Protein AF-A0A2N1M8X8-F1 (afdb_monomer_lite)

Foldseek 3Di:
DDDDPPPPPPPDPVPDPPVLVVLQDPVNWDWDADPVRDTDTDDPPDPVSNVSSVVSVVVVVVVVVVVVVPPPPPVPPPDDDD

Structure (mmCIF, N/CA/C/O backbone):
data_AF-A0A2N1M8X8-F1
#
_entry.id   AF-A0A2N1M8X8-F1
#
loop_
_atom_site.group_PDB
_atom_site.id
_atom_site.type_symbol
_atom_site.label_atom_id
_atom_site.label_alt_id
_atom_site.label_comp_id
_atom_site.label_asym_id
_atom_site.label_entity_id
_atom_site.label_seq_id
_atom_site.pdbx_PDB_ins_code
_atom_site.Cartn_x
_atom_site.Cartn_y
_atom_site.Cartn_z
_atom_site.occupancy
_atom_site.B_iso_or_equiv
_atom_site.auth_seq_id
_atom_site.auth_comp_id
_atom_site.auth_asym_id
_atom_site.auth_atom_id
_atom_site.pdbx_PDB_model_num
ATOM 1 N N . MET A 1 1 ? -13.114 36.104 -9.777 1.00 43.50 1 MET A N 1
ATOM 2 C CA . MET A 1 1 ? -13.433 34.667 -9.645 1.00 43.50 1 MET A CA 1
ATOM 3 C C . MET A 1 1 ? -12.110 33.939 -9.489 1.00 43.50 1 MET A C 1
ATOM 5 O O . MET A 1 1 ? -11.280 34.055 -10.380 1.00 43.50 1 MET A O 1
ATOM 9 N N . LEU A 1 2 ? -11.854 33.323 -8.332 1.00 45.44 2 LEU A N 1
ATOM 10 C CA . LEU A 1 2 ? -10.614 32.579 -8.096 1.00 45.44 2 LEU A CA 1
ATOM 11 C C . LEU A 1 2 ? -10.746 31.219 -8.785 1.00 45.44 2 LEU A C 1
ATOM 13 O O . LEU A 1 2 ? -11.547 30.384 -8.370 1.00 45.44 2 LEU A O 1
ATOM 17 N N . LEU A 1 3 ? -10.017 31.043 -9.886 1.00 48.34 3 LEU A N 1
ATOM 18 C CA . LEU A 1 3 ? -9.921 29.776 -10.598 1.00 48.34 3 LEU A CA 1
ATOM 19 C C . LEU A 1 3 ? -8.946 28.891 -9.818 1.00 48.34 3 LEU A C 1
ATOM 21 O O . LEU A 1 3 ? -7.733 29.012 -9.969 1.00 48.34 3 LEU A O 1
ATOM 25 N N . TYR A 1 4 ? -9.471 28.049 -8.931 1.00 43.97 4 TYR A N 1
ATOM 26 C CA . TYR A 1 4 ? -8.659 27.017 -8.297 1.00 43.97 4 TYR A CA 1
ATOM 27 C C . TYR A 1 4 ? -8.235 26.018 -9.379 1.00 43.97 4 TYR A C 1
ATOM 29 O O . TYR A 1 4 ? -9.113 25.501 -10.081 1.00 43.97 4 TYR A O 1
ATOM 37 N N . PRO A 1 5 ? -6.931 25.741 -9.555 1.00 51.78 5 PRO A N 1
ATOM 38 C CA . PRO A 1 5 ? -6.515 24.661 -10.427 1.00 51.78 5 PRO A CA 1
ATOM 39 C C . PRO A 1 5 ? -7.138 23.375 -9.890 1.00 51.78 5 PRO A C 1
ATOM 41 O O . PRO A 1 5 ? -6.991 23.022 -8.719 1.00 51.78 5 PRO A O 1
ATOM 44 N N . LYS A 1 6 ? -7.902 22.711 -10.754 1.00 47.56 6 LYS A N 1
ATOM 45 C CA . LYS A 1 6 ? -8.458 21.392 -10.499 1.00 47.56 6 LYS A CA 1
ATOM 46 C C . LYS A 1 6 ? -7.256 20.458 -10.432 1.00 47.56 6 LYS A C 1
ATOM 48 O O . LYS A 1 6 ? -6.696 20.118 -11.467 1.00 47.56 6 LYS A O 1
ATOM 53 N N . ILE A 1 7 ? -6.801 20.140 -9.222 1.00 52.06 7 ILE A N 1
ATOM 54 C CA . ILE A 1 7 ? -5.784 19.114 -9.009 1.00 52.06 7 ILE A C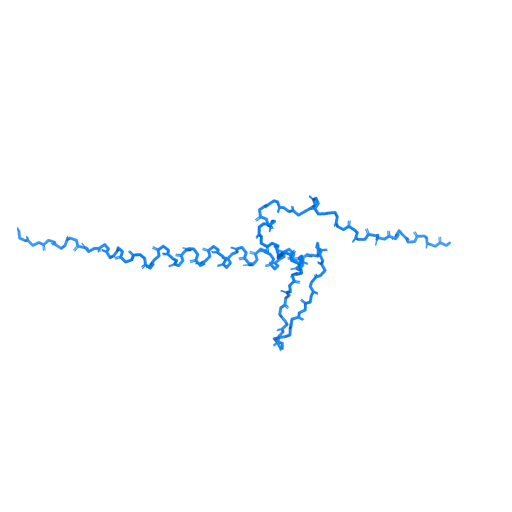A 1
ATOM 55 C C . ILE A 1 7 ? -6.470 17.801 -9.380 1.00 52.06 7 ILE A C 1
ATOM 57 O O . ILE A 1 7 ? -7.176 17.196 -8.578 1.00 52.06 7 ILE A O 1
ATOM 61 N N . THR A 1 8 ? -6.370 17.424 -10.648 1.00 51.78 8 THR A N 1
ATOM 62 C CA . THR A 1 8 ? -6.606 16.057 -11.083 1.00 51.78 8 THR A CA 1
ATOM 63 C C . THR A 1 8 ? -5.415 15.272 -10.566 1.00 51.78 8 THR A C 1
ATOM 65 O O . THR A 1 8 ? -4.348 15.278 -11.174 1.00 51.78 8 THR A O 1
ATOM 68 N N . THR A 1 9 ? -5.570 14.693 -9.378 1.00 53.06 9 THR A N 1
ATOM 69 C CA . THR A 1 9 ? -4.619 13.757 -8.773 1.00 53.06 9 THR A CA 1
ATOM 70 C C . THR A 1 9 ? -4.664 12.440 -9.549 1.00 53.06 9 THR A C 1
ATOM 72 O O . THR A 1 9 ? -5.063 11.403 -9.031 1.00 53.06 9 THR A O 1
ATOM 75 N N . GLU A 1 10 ? -4.334 12.495 -10.831 1.00 50.25 10 GLU A N 1
ATOM 76 C CA . GLU A 1 10 ? -4.032 11.315 -11.622 1.00 50.25 10 GLU A CA 1
ATOM 77 C C . GLU A 1 10 ? -2.541 11.081 -11.397 1.00 50.25 10 GLU A C 1
ATOM 79 O O . GLU A 1 10 ? -1.694 11.662 -12.067 1.00 50.25 10 GLU A O 1
ATOM 84 N N . TYR A 1 11 ? -2.216 10.339 -10.335 1.00 53.06 11 TYR A N 1
ATOM 85 C CA . TYR A 1 11 ? -0.883 9.763 -10.204 1.00 53.06 11 TYR A CA 1
ATOM 86 C C . TYR A 1 11 ? -0.728 8.780 -11.362 1.00 53.06 11 TYR A C 1
ATOM 88 O O . TYR A 1 11 ? -1.296 7.688 -11.326 1.00 53.06 11 TYR A O 1
ATOM 96 N N . ASP A 1 12 ? -0.002 9.186 -12.400 1.00 55.75 12 ASP A N 1
ATOM 97 C CA . ASP A 1 12 ? 0.450 8.271 -13.438 1.00 55.75 12 ASP A CA 1
ATOM 98 C C . ASP A 1 12 ? 1.284 7.171 -12.761 1.00 55.75 12 ASP A C 1
ATOM 100 O O . ASP A 1 12 ? 2.172 7.452 -11.951 1.00 55.75 12 ASP A O 1
ATOM 104 N N . GLU A 1 13 ? 1.044 5.901 -13.102 1.00 52.91 13 GLU A N 1
ATOM 105 C CA . GLU A 1 13 ? 1.833 4.760 -12.597 1.00 52.91 13 GLU A CA 1
ATOM 106 C C . GLU A 1 13 ? 3.357 4.936 -12.816 1.00 52.91 13 GLU A C 1
ATOM 108 O O . GLU A 1 13 ? 4.177 4.259 -12.186 1.00 52.91 13 GLU A O 1
ATOM 113 N N . ALA A 1 14 ? 3.742 5.873 -13.690 1.00 55.84 14 ALA A N 1
ATOM 114 C CA . ALA A 1 14 ? 5.107 6.291 -13.974 1.00 55.84 14 ALA A CA 1
ATOM 115 C C . ALA A 1 14 ? 5.869 6.865 -12.761 1.00 55.84 14 ALA A C 1
ATOM 117 O O . ALA A 1 14 ? 7.092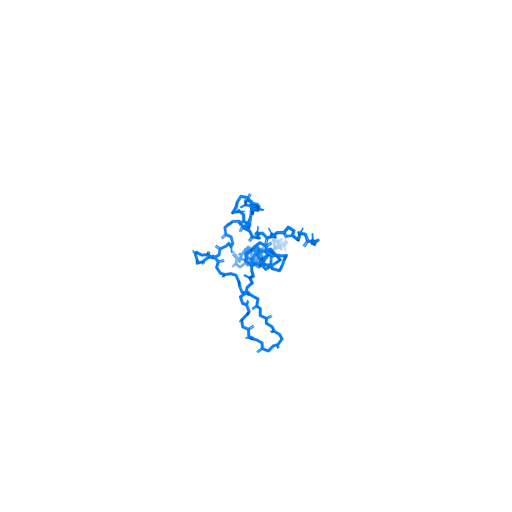 6.737 -12.732 1.00 55.84 14 ALA A O 1
ATOM 118 N N . ASP A 1 15 ? 5.190 7.413 -11.745 1.00 71.94 15 ASP A N 1
ATOM 119 C CA . ASP A 1 15 ? 5.842 7.995 -10.557 1.00 71.94 15 ASP A CA 1
ATOM 120 C C . ASP A 1 15 ? 6.156 6.972 -9.451 1.00 71.94 15 ASP A C 1
ATOM 122 O O . ASP A 1 15 ? 6.745 7.309 -8.418 1.00 71.94 15 ASP A O 1
ATOM 126 N N . ILE A 1 16 ? 5.792 5.698 -9.636 1.00 77.38 16 ILE A N 1
ATOM 127 C CA . ILE A 1 16 ? 6.073 4.660 -8.642 1.00 77.38 16 ILE A CA 1
ATOM 128 C C . ILE A 1 16 ? 7.501 4.127 -8.836 1.00 77.38 16 ILE A C 1
ATOM 130 O O . ILE A 1 16 ? 7.802 3.571 -9.902 1.00 77.38 16 ILE A O 1
ATOM 134 N N . PRO A 1 17 ? 8.372 4.195 -7.805 1.00 83.00 17 PRO A N 1
ATOM 135 C CA . PRO A 1 17 ? 9.726 3.669 -7.900 1.00 83.00 17 PRO A CA 1
ATOM 136 C C . PRO A 1 17 ? 9.738 2.184 -8.279 1.00 83.00 17 PRO A C 1
ATOM 138 O O . PRO A 1 17 ? 9.024 1.378 -7.678 1.00 83.00 17 PRO A O 1
ATOM 141 N N . GLU A 1 18 ? 10.589 1.801 -9.235 1.00 84.44 18 GLU A N 1
ATOM 142 C CA . GLU A 1 18 ? 10.644 0.430 -9.771 1.00 84.44 18 GLU A CA 1
ATOM 143 C C . GLU A 1 18 ? 10.823 -0.633 -8.685 1.00 84.44 18 GLU A C 1
ATOM 145 O O . GLU A 1 18 ? 10.209 -1.696 -8.745 1.00 84.44 18 GLU A O 1
ATOM 150 N N . TYR A 1 19 ? 11.595 -0.322 -7.642 1.00 83.06 19 TYR A N 1
ATOM 151 C CA . TYR A 1 19 ? 11.843 -1.231 -6.523 1.00 83.06 19 TYR A CA 1
ATOM 152 C C . TYR A 1 19 ? 10.612 -1.482 -5.632 1.00 83.06 19 TYR A C 1
ATOM 154 O O . TYR A 1 19 ? 10.638 -2.406 -4.820 1.00 83.06 19 TYR A O 1
ATOM 162 N N . LEU A 1 20 ? 9.552 -0.671 -5.739 1.00 85.50 20 LEU A N 1
ATOM 163 C CA . LEU A 1 20 ? 8.285 -0.869 -5.025 1.00 85.50 20 LEU A CA 1
ATOM 164 C C . LEU A 1 20 ? 7.232 -1.583 -5.870 1.00 85.50 20 LEU A C 1
ATOM 166 O O . LEU A 1 20 ? 6.334 -2.195 -5.294 1.00 85.50 20 LEU A O 1
ATOM 170 N N . ARG A 1 21 ? 7.353 -1.566 -7.205 1.00 86.19 21 ARG A N 1
ATOM 171 C CA . ARG A 1 21 ? 6.387 -2.202 -8.118 1.00 86.19 21 ARG A CA 1
ATOM 172 C C . ARG A 1 21 ? 6.088 -3.672 -7.783 1.00 86.19 21 ARG A C 1
ATOM 174 O O . ARG A 1 21 ? 4.911 -4.021 -7.779 1.00 86.19 21 ARG A O 1
ATOM 181 N N . PRO A 1 22 ? 7.069 -4.522 -7.408 1.00 88.31 22 PRO A N 1
ATOM 182 C CA . PRO A 1 22 ? 6.797 -5.913 -7.030 1.00 88.31 22 PRO A CA 1
ATOM 183 C C . PRO A 1 22 ? 5.930 -6.085 -5.774 1.00 88.31 22 PRO A C 1
ATOM 185 O O . PRO A 1 22 ? 5.397 -7.166 -5.543 1.00 88.31 22 PRO A O 1
ATOM 188 N N . PHE A 1 23 ? 5.815 -5.049 -4.938 1.00 87.44 23 PHE A N 1
ATOM 189 C CA . PHE A 1 23 ? 5.062 -5.086 -3.680 1.00 87.44 23 PHE A CA 1
ATOM 190 C C . PHE A 1 23 ? 3.639 -4.537 -3.820 1.00 87.44 23 PHE A C 1
ATOM 192 O O . PHE A 1 23 ? 2.856 -4.612 -2.864 1.00 87.44 23 PHE A O 1
ATOM 199 N N . ILE A 1 24 ? 3.296 -4.005 -4.998 1.00 88.00 24 ILE A N 1
ATOM 200 C CA . ILE A 1 24 ? 1.939 -3.586 -5.331 1.00 88.00 24 ILE A CA 1
ATOM 201 C C . ILE A 1 24 ? 1.084 -4.846 -5.524 1.00 88.00 24 ILE A C 1
ATOM 203 O O . ILE A 1 24 ? 1.455 -5.735 -6.293 1.00 88.00 24 ILE A O 1
ATOM 207 N N . PRO A 1 25 ? -0.061 -4.960 -4.835 1.00 86.81 25 PRO A N 1
ATOM 208 C CA . PRO A 1 25 ? -1.019 -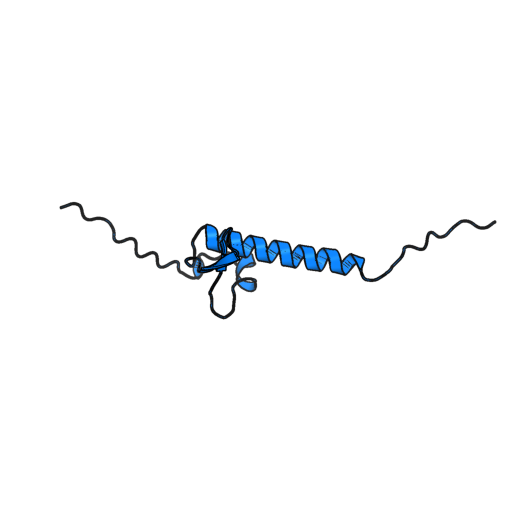6.033 -5.077 1.00 86.81 25 PRO A CA 1
ATOM 209 C C . PRO A 1 25 ? -1.504 -6.074 -6.526 1.00 86.81 25 PRO A C 1
ATOM 211 O O . PRO A 1 25 ? -1.630 -5.039 -7.169 1.00 86.81 25 PRO A O 1
ATOM 214 N N . VAL A 1 26 ? -1.877 -7.260 -7.008 1.00 85.62 26 VAL A N 1
ATOM 215 C CA . VAL A 1 26 ? -2.417 -7.450 -8.370 1.00 85.62 26 VAL A CA 1
ATOM 216 C C . VAL A 1 26 ? -3.681 -6.617 -8.616 1.00 85.62 26 VAL A C 1
ATOM 218 O O . VAL A 1 26 ? -3.927 -6.184 -9.735 1.00 85.62 26 VAL A O 1
ATOM 221 N N . ASP A 1 27 ? -4.478 -6.372 -7.573 1.00 85.25 27 ASP A N 1
ATOM 222 C CA . ASP A 1 27 ? -5.672 -5.528 -7.646 1.00 85.25 27 ASP A CA 1
ATOM 223 C C . ASP A 1 27 ? -5.378 -4.025 -7.469 1.00 85.25 27 ASP A C 1
ATOM 225 O O . ASP A 1 27 ? -6.312 -3.224 -7.463 1.00 85.25 27 ASP A O 1
ATOM 229 N N . GLY A 1 28 ? -4.108 -3.644 -7.286 1.00 84.06 28 GLY A N 1
ATOM 230 C CA . GLY A 1 28 ? -3.648 -2.276 -7.034 1.00 84.06 28 GLY A CA 1
ATOM 231 C C . GLY A 1 28 ? -4.022 -1.716 -5.656 1.00 84.06 28 GLY A C 1
ATOM 232 O O . GLY A 1 28 ? -3.629 -0.600 -5.310 1.00 84.06 28 GLY A O 1
ATOM 233 N N . LYS A 1 29 ? -4.771 -2.464 -4.834 1.00 88.81 29 LYS A N 1
ATOM 234 C CA . LYS A 1 29 ? -5.365 -1.947 -3.596 1.00 88.81 29 LYS A CA 1
ATOM 235 C C . LYS A 1 29 ? -4.447 -2.183 -2.413 1.00 88.81 29 LYS A C 1
ATOM 237 O O . LYS A 1 29 ? -4.290 -3.296 -1.906 1.00 88.81 29 LYS A O 1
ATOM 242 N N . VAL A 1 30 ? -3.881 -1.099 -1.905 1.00 90.31 30 VAL A N 1
ATOM 243 C CA . VAL A 1 30 ? -3.070 -1.127 -0.690 1.00 90.31 30 VAL A CA 1
ATOM 244 C C . VAL A 1 30 ? -3.928 -0.681 0.486 1.00 90.31 30 VAL A C 1
ATOM 246 O O . VAL A 1 30 ? -4.646 0.311 0.416 1.00 90.31 30 VAL A O 1
ATOM 249 N N . TYR A 1 31 ? -3.863 -1.446 1.572 1.00 91.56 31 TYR A N 1
ATOM 250 C CA . TYR A 1 31 ? -4.632 -1.192 2.783 1.00 91.56 31 TYR A CA 1
ATOM 251 C C . TYR A 1 31 ? -3.688 -0.938 3.949 1.00 91.56 31 TYR A C 1
ATOM 253 O O . TYR A 1 31 ? -2.722 -1.686 4.115 1.00 91.56 31 TYR A O 1
ATOM 261 N N . SER A 1 32 ? -4.027 0.050 4.773 1.00 89.38 32 SER A N 1
ATOM 262 C CA . SER A 1 32 ? -3.503 0.189 6.130 1.00 89.38 32 SER A CA 1
ATOM 263 C C . SER A 1 32 ? -4.490 -0.409 7.132 1.00 89.38 32 SER A C 1
ATOM 265 O O . SER A 1 32 ? -5.648 -0.686 6.806 1.00 89.38 32 SER A O 1
ATOM 267 N N . THR A 1 33 ? -4.026 -0.605 8.357 1.00 89.44 33 THR A N 1
ATOM 268 C CA . THR A 1 33 ? -4.832 -1.082 9.475 1.00 89.44 33 THR A CA 1
ATOM 269 C C . THR A 1 33 ? -4.872 0.011 10.533 1.00 89.44 33 THR A C 1
ATOM 271 O O . THR A 1 33 ? -3.822 0.489 10.960 1.00 89.44 33 THR A O 1
ATOM 274 N N . ASP A 1 34 ? -6.070 0.422 10.945 1.00 85.38 34 ASP A N 1
ATOM 275 C CA . ASP A 1 34 ? -6.234 1.390 12.030 1.00 85.38 34 ASP A CA 1
ATOM 276 C C . ASP A 1 34 ? -6.019 0.750 13.417 1.00 85.38 34 ASP A C 1
ATOM 278 O O . ASP A 1 34 ? -5.831 -0.460 13.559 1.00 85.38 34 ASP A O 1
ATOM 282 N N . LEU A 1 35 ? -6.093 1.566 14.473 1.00 86.12 35 LEU A N 1
ATOM 283 C CA . LEU A 1 35 ? -5.975 1.100 15.862 1.00 86.12 35 LEU A CA 1
ATOM 284 C C . LEU A 1 35 ? -7.085 0.114 16.280 1.00 86.12 35 LEU A C 1
ATOM 286 O O . LEU A 1 35 ? -6.921 -0.610 17.257 1.00 86.12 35 LEU A O 1
ATOM 290 N N . ASN A 1 36 ? -8.198 0.062 15.544 1.00 90.38 36 ASN A N 1
ATOM 291 C CA . ASN A 1 36 ? -9.323 -0.846 15.771 1.00 90.38 36 ASN A CA 1
ATOM 292 C C . ASN A 1 36 ? -9.252 -2.098 14.882 1.00 90.38 36 ASN A C 1
ATOM 294 O O . ASN A 1 36 ? -10.243 -2.820 14.754 1.00 90.38 36 ASN A O 1
ATOM 298 N N . ASN A 1 37 ? -8.106 -2.347 14.245 1.00 87.44 37 ASN A N 1
ATOM 299 C CA . ASN A 1 37 ? -7.887 -3.445 13.311 1.00 87.44 37 ASN A CA 1
ATOM 300 C C . ASN A 1 37 ? -8.794 -3.408 12.060 1.00 87.44 37 ASN A C 1
ATOM 302 O O . ASN A 1 37 ? -9.040 -4.433 11.418 1.00 87.44 37 ASN A O 1
ATOM 306 N N . LYS A 1 38 ? -9.312 -2.232 11.696 1.00 91.19 38 LYS A N 1
ATOM 307 C CA . LYS A 1 38 ? -10.086 -2.016 10.472 1.00 91.19 38 LYS A CA 1
ATOM 308 C C . LYS A 1 38 ? -9.150 -1.723 9.313 1.00 91.19 38 LYS A C 1
ATOM 310 O O . LYS A 1 38 ? -8.221 -0.925 9.422 1.00 91.19 38 LYS A O 1
ATOM 315 N N . ARG A 1 39 ? -9.437 -2.350 8.173 1.00 91.31 39 ARG A N 1
ATOM 316 C CA . ARG A 1 39 ? -8.710 -2.123 6.923 1.00 91.31 39 ARG A CA 1
ATOM 317 C C . ARG A 1 39 ? -9.191 -0.827 6.283 1.00 91.31 39 ARG A C 1
ATOM 319 O O . ARG A 1 39 ? -10.368 -0.710 5.950 1.00 91.31 39 ARG A O 1
ATOM 326 N N . ILE A 1 40 ? -8.275 0.109 6.082 1.00 91.75 40 ILE A N 1
ATOM 327 C CA . ILE A 1 40 ? -8.511 1.377 5.394 1.00 91.75 40 ILE A CA 1
ATOM 328 C C . ILE A 1 40 ? -7.829 1.292 4.035 1.00 91.75 40 ILE A C 1
ATOM 330 O O . ILE A 1 40 ? -6.634 1.009 3.967 1.00 91.75 40 ILE A O 1
ATOM 334 N N . LEU A 1 41 ? -8.590 1.491 2.959 1.00 92.94 41 LEU A N 1
ATOM 335 C CA . LEU A 1 41 ? -8.032 1.585 1.612 1.00 92.94 41 LEU A CA 1
ATOM 336 C C . LEU A 1 41 ? -7.241 2.891 1.497 1.00 92.94 41 LEU A C 1
ATOM 338 O O . LEU A 1 41 ? -7.762 3.946 1.849 1.00 92.94 41 LEU A O 1
ATOM 342 N N . LEU A 1 42 ? -5.996 2.800 1.040 1.00 91.44 42 LEU A N 1
ATOM 343 C CA . LEU A 1 42 ? -5.128 3.954 0.837 1.00 91.44 42 LEU A CA 1
ATOM 344 C C . LEU A 1 42 ? -5.244 4.443 -0.603 1.00 91.44 42 LEU A C 1
ATOM 346 O O . LEU A 1 42 ? -5.248 3.632 -1.533 1.00 91.44 42 LEU A O 1
ATOM 350 N N . ASP A 1 43 ? -5.280 5.760 -0.776 1.00 87.12 43 ASP A N 1
ATOM 351 C CA . ASP A 1 43 ? -5.280 6.379 -2.097 1.00 87.12 43 ASP A CA 1
ATOM 352 C C . ASP A 1 43 ? -3.960 6.084 -2.812 1.00 87.12 43 ASP A C 1
ATOM 354 O O . ASP A 1 43 ? -2.876 6.258 -2.243 1.00 87.12 43 ASP A O 1
ATOM 358 N N . VAL A 1 44 ? -4.045 5.623 -4.059 1.00 85.31 44 VAL A N 1
ATOM 359 C CA . VAL A 1 44 ? -2.872 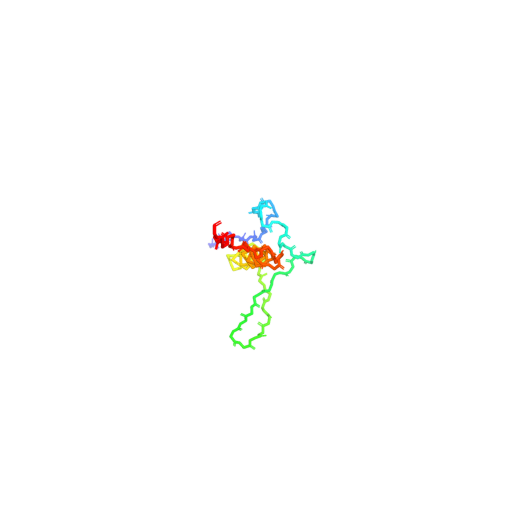5.296 -4.879 1.00 85.31 44 VAL A CA 1
ATOM 360 C C . VAL A 1 44 ? -2.006 6.544 -5.048 1.00 85.31 44 VAL A C 1
ATOM 362 O O . VAL A 1 44 ? -2.508 7.619 -5.363 1.00 85.31 44 VAL A O 1
ATOM 365 N N . GLY A 1 45 ? -0.704 6.408 -4.793 1.00 81.50 45 GLY A N 1
ATOM 366 C CA . GLY A 1 45 ? 0.245 7.523 -4.858 1.00 81.50 45 GLY A CA 1
ATOM 367 C C . GLY A 1 45 ? 0.266 8.432 -3.622 1.00 81.50 45 GLY A C 1
ATOM 368 O O . GLY A 1 45 ? 1.124 9.309 -3.526 1.00 81.50 45 GLY A O 1
ATOM 369 N N . SER A 1 46 ? -0.604 8.215 -2.629 1.00 86.19 46 SER A N 1
ATOM 370 C CA . SER A 1 46 ? -0.489 8.917 -1.345 1.00 86.19 46 SER A CA 1
ATOM 371 C C . SER A 1 46 ? 0.798 8.539 -0.603 1.00 86.19 46 SER A C 1
ATOM 373 O O . SER A 1 46 ? 1.366 7.455 -0.776 1.00 86.19 46 SER A O 1
ATOM 375 N N . LYS A 1 47 ? 1.257 9.426 0.283 1.00 87.19 47 LYS A N 1
ATOM 376 C CA . LYS A 1 47 ? 2.431 9.183 1.134 1.00 87.19 47 LYS A CA 1
ATOM 377 C C . LYS A 1 47 ? 2.258 7.910 1.969 1.00 87.19 47 LYS A C 1
ATOM 379 O O . LYS A 1 47 ? 3.205 7.151 2.159 1.00 87.19 47 LYS A O 1
ATOM 384 N N . GLU A 1 48 ? 1.048 7.680 2.453 1.00 89.19 48 GLU A N 1
ATOM 385 C CA . GLU A 1 48 ? 0.631 6.530 3.239 1.00 89.19 48 GLU A CA 1
ATOM 386 C C . GLU A 1 48 ? 0.694 5.247 2.411 1.00 89.19 48 GLU A C 1
ATOM 388 O O . GLU A 1 48 ? 1.203 4.233 2.889 1.00 89.19 48 GLU A O 1
ATOM 393 N N . TRP A 1 49 ? 0.237 5.296 1.157 1.00 90.38 49 TRP A N 1
ATOM 394 C CA . TRP A 1 49 ? 0.320 4.175 0.221 1.00 90.38 49 TRP A CA 1
ATOM 395 C C . TRP A 1 49 ? 1.773 3.763 -0.032 1.00 90.38 49 TRP A C 1
ATOM 397 O O . TRP A 1 49 ? 2.114 2.585 0.092 1.00 90.38 49 TRP A O 1
ATOM 407 N N . PHE A 1 50 ? 2.662 4.732 -0.275 1.00 88.56 50 PHE A N 1
ATOM 408 C CA . PHE A 1 50 ? 4.096 4.464 -0.421 1.00 88.56 50 PHE A CA 1
ATOM 409 C C . PHE A 1 50 ? 4.731 3.919 0.863 1.00 88.56 50 PHE A C 1
ATOM 411 O O . PHE A 1 50 ? 5.507 2.964 0.806 1.00 88.56 50 PHE A O 1
ATOM 418 N N . ALA A 1 51 ? 4.393 4.484 2.026 1.00 89.94 51 ALA A N 1
ATOM 419 C CA . ALA A 1 51 ? 4.899 4.014 3.314 1.00 89.94 51 ALA A CA 1
ATOM 420 C C . ALA A 1 51 ? 4.505 2.551 3.583 1.00 89.94 51 ALA A C 1
ATOM 422 O O . ALA A 1 51 ? 5.323 1.759 4.053 1.00 89.94 51 ALA A O 1
ATOM 423 N N . GLU A 1 52 ? 3.279 2.169 3.227 1.00 91.81 52 GLU A N 1
ATOM 424 C CA . GLU A 1 52 ? 2.786 0.801 3.363 1.00 91.81 52 GLU A CA 1
ATOM 425 C C . GLU A 1 52 ? 3.522 -0.178 2.431 1.00 91.81 52 GLU A C 1
ATOM 427 O O . GLU A 1 52 ? 3.891 -1.275 2.854 1.00 91.81 52 GLU A O 1
ATOM 432 N N . LEU A 1 53 ? 3.816 0.215 1.187 1.00 90.56 53 LEU A N 1
ATOM 433 C CA . LEU A 1 53 ? 4.643 -0.597 0.285 1.00 90.56 53 LEU A CA 1
ATOM 434 C C . LEU A 1 53 ? 6.078 -0.766 0.794 1.00 90.56 53 LEU A C 1
ATOM 436 O O . LEU A 1 53 ? 6.617 -1.875 0.749 1.00 90.56 53 LEU A O 1
ATOM 440 N N . CYS A 1 54 ? 6.686 0.300 1.321 1.00 89.75 54 CYS A N 1
ATOM 441 C CA . CYS A 1 54 ? 8.002 0.228 1.957 1.00 89.75 54 CYS A CA 1
ATOM 442 C C . CYS A 1 54 ? 8.000 -0.756 3.133 1.00 89.75 54 CYS A C 1
ATOM 444 O O . CYS A 1 54 ? 8.875 -1.621 3.203 1.00 89.75 54 CYS A O 1
ATOM 446 N N . ARG A 1 55 ? 6.976 -0.699 3.994 1.00 88.56 55 ARG A N 1
ATOM 447 C CA . ARG A 1 55 ? 6.801 -1.639 5.109 1.00 88.56 55 ARG A CA 1
ATOM 448 C C . ARG A 1 55 ? 6.707 -3.084 4.623 1.00 88.56 5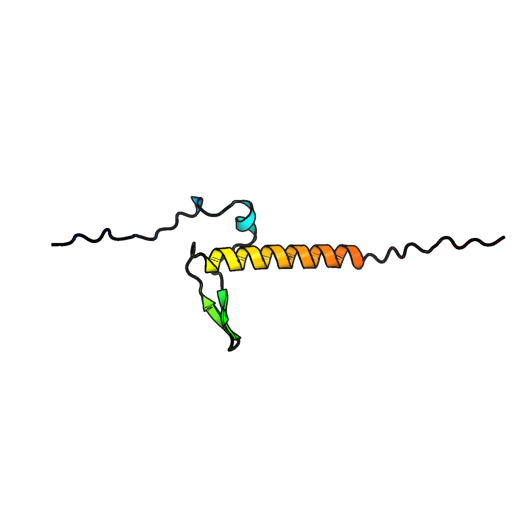5 ARG A C 1
ATOM 450 O O . ARG A 1 55 ? 7.377 -3.958 5.164 1.00 88.56 55 ARG A O 1
ATOM 457 N N . ARG A 1 56 ? 5.922 -3.351 3.573 1.00 86.75 56 ARG A N 1
ATOM 458 C CA . ARG A 1 56 ? 5.803 -4.699 2.983 1.00 86.75 56 ARG A CA 1
ATOM 459 C C . ARG A 1 56 ? 7.133 -5.219 2.453 1.00 86.75 56 ARG A C 1
ATOM 461 O O . ARG A 1 56 ? 7.454 -6.386 2.675 1.00 86.75 56 ARG A O 1
ATOM 468 N N . ARG A 1 57 ? 7.918 -4.363 1.795 1.00 88.25 57 ARG A N 1
ATOM 469 C CA . ARG A 1 57 ? 9.275 -4.701 1.349 1.00 88.25 57 ARG A CA 1
ATOM 470 C C . ARG A 1 57 ? 10.174 -5.062 2.528 1.00 88.25 57 ARG A C 1
ATOM 472 O O . ARG A 1 57 ? 10.872 -6.070 2.473 1.00 88.25 57 ARG A O 1
ATOM 479 N N . GLU A 1 58 ? 10.156 -4.261 3.588 1.00 84.81 58 GLU A N 1
ATOM 480 C CA . GLU A 1 58 ? 10.944 -4.517 4.797 1.00 84.81 58 GLU A CA 1
ATOM 481 C C . GLU A 1 58 ? 10.545 -5.836 5.466 1.00 84.81 58 GLU A C 1
ATOM 483 O O . GLU A 1 58 ? 11.418 -6.645 5.772 1.00 84.81 58 GLU A O 1
ATOM 488 N N . SER A 1 59 ? 9.246 -6.123 5.590 1.00 81.25 59 SER A N 1
ATOM 489 C CA . SER A 1 59 ? 8.757 -7.403 6.120 1.00 81.25 59 SER A CA 1
ATOM 490 C C . SER A 1 59 ? 9.149 -8.599 5.243 1.00 81.25 59 SER A C 1
ATOM 492 O O . SER A 1 59 ? 9.521 -9.656 5.760 1.00 81.25 59 SER A O 1
ATOM 494 N N . ALA A 1 60 ? 9.115 -8.455 3.914 1.00 79.25 60 ALA A N 1
ATOM 495 C CA . ALA A 1 60 ? 9.587 -9.495 2.999 1.00 79.25 60 ALA A CA 1
ATOM 496 C C . ALA A 1 60 ? 11.094 -9.755 3.170 1.00 79.25 60 ALA A C 1
ATOM 498 O O . ALA A 1 60 ? 11.531 -10.909 3.188 1.00 79.25 60 ALA A O 1
ATOM 499 N N . ASN A 1 61 ? 11.881 -8.696 3.373 1.00 69.38 61 ASN A N 1
ATOM 500 C CA . ASN A 1 61 ? 13.314 -8.801 3.627 1.00 69.38 61 ASN A CA 1
ATOM 501 C C . ASN A 1 61 ? 13.625 -9.407 5.012 1.00 69.38 61 ASN A C 1
ATOM 503 O O . ASN A 1 61 ? 14.551 -10.207 5.141 1.00 69.38 61 ASN A O 1
ATOM 507 N N . GLU A 1 62 ? 12.833 -9.096 6.043 1.00 63.44 62 GLU A N 1
ATOM 508 C CA . GLU A 1 62 ? 12.955 -9.702 7.378 1.00 63.44 62 GLU A CA 1
ATOM 509 C C . GLU A 1 62 ? 12.657 -11.208 7.336 1.00 63.44 62 GLU A C 1
ATOM 511 O O . GLU A 1 62 ? 13.365 -12.007 7.951 1.00 63.44 62 GLU A O 1
ATOM 516 N N . THR A 1 63 ? 11.650 -11.616 6.561 1.00 58.34 63 THR A N 1
ATOM 517 C CA . THR A 1 63 ? 11.304 -13.034 6.382 1.00 58.34 63 THR A CA 1
ATOM 518 C C . THR A 1 63 ? 12.430 -13.794 5.671 1.00 58.34 63 THR A C 1
ATOM 520 O O . THR A 1 63 ? 12.781 -14.898 6.085 1.00 58.34 63 THR A O 1
ATOM 523 N N . ASN A 1 64 ? 13.067 -13.176 4.670 1.00 52.34 64 ASN A N 1
ATOM 524 C CA . ASN A 1 64 ? 14.251 -13.722 3.998 1.00 52.34 64 ASN A CA 1
ATOM 525 C C . ASN A 1 64 ? 15.459 -13.827 4.957 1.00 52.34 64 ASN A C 1
ATO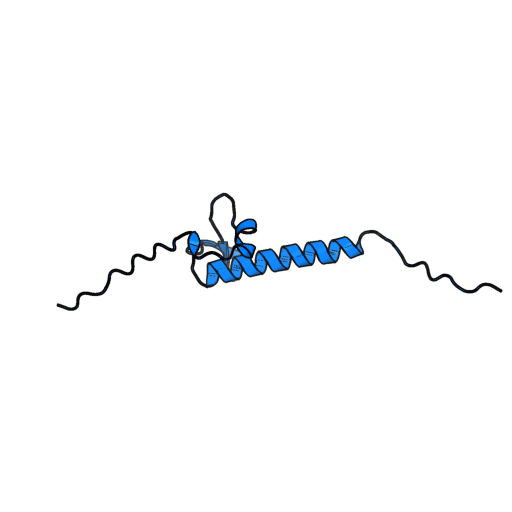M 527 O O . ASN A 1 64 ? 16.100 -14.872 5.059 1.00 52.34 64 ASN A O 1
ATOM 531 N N . SER A 1 65 ? 15.683 -12.792 5.770 1.00 52.62 65 SER A N 1
ATOM 532 C CA . SER A 1 65 ? 16.743 -12.753 6.790 1.00 52.62 65 SER A CA 1
ATOM 533 C C . SER A 1 65 ? 16.526 -13.769 7.920 1.00 52.62 65 SER A C 1
ATOM 535 O O . SER A 1 65 ? 17.480 -14.260 8.517 1.00 52.62 65 SER A O 1
ATOM 537 N N . ARG A 1 66 ? 15.275 -14.130 8.224 1.00 49.06 66 ARG A N 1
ATOM 538 C CA . ARG A 1 66 ? 14.956 -15.234 9.144 1.00 49.06 66 ARG A CA 1
ATOM 539 C C . ARG A 1 66 ? 15.104 -16.608 8.493 1.00 49.06 66 ARG A C 1
ATOM 541 O O . ARG A 1 66 ? 15.481 -17.547 9.190 1.00 49.06 66 ARG A O 1
ATOM 548 N N . GLN A 1 67 ? 14.860 -16.737 7.188 1.00 46.72 67 GLN A N 1
ATOM 549 C CA . GLN A 1 67 ? 15.041 -18.002 6.467 1.00 46.72 67 GLN A CA 1
ATOM 550 C C . GLN A 1 67 ? 16.511 -18.405 6.295 1.00 46.72 67 GLN A C 1
ATOM 552 O O . GLN A 1 67 ? 16.798 -19.599 6.266 1.00 46.72 67 GLN A O 1
ATOM 557 N N . VAL A 1 68 ? 17.462 -17.465 6.276 1.00 47.72 68 VAL A N 1
ATOM 558 C CA . VAL A 1 68 ? 18.895 -17.831 6.289 1.00 47.72 68 VAL A CA 1
ATOM 559 C C . VAL A 1 68 ? 19.358 -18.408 7.634 1.00 47.72 68 VAL A C 1
ATOM 561 O O . VAL A 1 68 ? 20.389 -19.071 7.690 1.00 47.72 68 VAL A O 1
ATOM 564 N N . ASN A 1 69 ? 18.560 -18.261 8.698 1.00 47.47 69 ASN A N 1
ATOM 565 C CA . ASN A 1 69 ? 18.869 -18.804 10.023 1.00 47.47 69 ASN A CA 1
ATOM 566 C C . ASN A 1 69 ? 18.170 -20.146 10.315 1.00 47.47 69 ASN A C 1
ATOM 568 O O . ASN A 1 69 ? 18.432 -20.749 11.354 1.00 47.47 69 ASN A O 1
ATOM 572 N N . SER A 1 70 ? 17.290 -20.639 9.431 1.00 49.72 70 SER A N 1
ATOM 573 C CA . SER A 1 70 ? 16.601 -21.929 9.613 1.00 49.72 70 SER A CA 1
ATOM 574 C C . SER A 1 70 ? 17.240 -23.094 8.852 1.00 49.72 70 SER A C 1
ATOM 576 O O . SER A 1 70 ? 16.833 -24.237 9.048 1.00 49.72 70 SER A O 1
ATOM 578 N N . LEU A 1 71 ? 18.283 -22.844 8.049 1.00 52.50 71 LEU A N 1
ATOM 579 C CA . LEU A 1 71 ? 19.040 -23.891 7.350 1.00 52.50 71 LEU A CA 1
ATOM 580 C C . LEU A 1 71 ? 20.054 -24.638 8.223 1.00 52.50 71 LEU A C 1
ATOM 582 O O . LEU A 1 71 ? 20.873 -25.378 7.689 1.00 52.50 71 LEU A O 1
ATOM 586 N N . GLY A 1 72 ? 19.997 -24.496 9.551 1.00 48.25 72 GLY A N 1
ATOM 587 C CA . GLY A 1 72 ? 20.554 -25.500 10.459 1.00 48.25 72 GLY A CA 1
ATOM 588 C C . GLY A 1 72 ? 22.027 -25.860 10.244 1.00 48.25 72 GLY A C 1
ATOM 589 O O . GLY A 1 72 ? 22.445 -26.927 10.686 1.00 48.25 72 GLY A O 1
ATOM 590 N N . ILE A 1 73 ? 22.841 -24.999 9.629 1.00 52.91 73 ILE A N 1
ATOM 591 C CA . ILE A 1 73 ? 24.294 -25.092 9.751 1.00 52.91 73 ILE A CA 1
ATOM 592 C C . ILE A 1 73 ? 24.632 -24.514 11.116 1.00 52.91 73 ILE A C 1
ATOM 594 O O . ILE A 1 73 ? 25.041 -23.370 11.282 1.00 52.91 73 ILE A O 1
ATOM 598 N N . SER A 1 74 ? 24.381 -25.342 12.132 1.00 50.78 74 SER A N 1
ATOM 599 C CA . SER A 1 74 ? 25.154 -25.267 13.356 1.00 50.78 74 SER A CA 1
ATOM 600 C C . SER A 1 74 ? 26.603 -25.396 12.919 1.00 50.78 74 SER A C 1
ATOM 602 O O . SER A 1 74 ? 27.028 -26.481 12.518 1.00 50.78 74 SER A O 1
ATOM 604 N N . ASP A 1 75 ? 27.336 -24.287 12.962 1.00 52.28 75 ASP A N 1
ATOM 605 C CA . ASP A 1 75 ? 28.788 -24.295 12.992 1.00 52.28 75 ASP A CA 1
ATOM 606 C C . ASP A 1 75 ? 29.149 -25.120 14.227 1.00 52.28 75 ASP A C 1
ATOM 608 O O . ASP A 1 75 ? 29.159 -24.644 15.368 1.00 52.28 75 ASP A O 1
ATOM 612 N N . LYS A 1 76 ? 29.264 -26.437 14.025 1.00 48.94 76 LYS A N 1
ATOM 613 C CA . LYS A 1 76 ? 29.646 -27.380 15.058 1.00 48.94 76 LYS A CA 1
ATOM 614 C C . LYS A 1 76 ? 31.110 -27.076 15.278 1.00 48.94 76 LYS A C 1
ATOM 616 O O . LYS A 1 76 ? 31.979 -27.658 14.641 1.00 48.94 76 LYS A O 1
ATOM 621 N N . LYS A 1 77 ? 31.322 -26.084 16.146 1.00 53.84 77 LYS A N 1
ATOM 622 C CA . LYS A 1 77 ? 32.534 -25.745 16.867 1.00 53.84 77 LYS A CA 1
ATOM 623 C C . LYS A 1 77 ? 33.400 -26.996 16.888 1.00 53.84 77 LYS A C 1
ATOM 625 O O . LYS A 1 77 ? 33.095 -27.932 17.630 1.00 53.84 77 LYS A O 1
ATOM 630 N N . LEU A 1 78 ? 34.403 -27.039 16.010 1.00 55.88 78 LEU A N 1
ATOM 631 C CA . LEU A 1 78 ? 35.422 -28.080 15.985 1.00 55.88 78 LEU A CA 1
ATOM 632 C C . LEU A 1 78 ? 36.196 -27.921 17.291 1.00 55.88 78 LEU A C 1
ATOM 634 O O . LEU A 1 78 ? 37.174 -27.184 17.406 1.00 55.88 78 LEU A O 1
ATOM 638 N N . GLY A 1 79 ? 35.628 -28.521 18.333 1.00 44.81 79 GLY A N 1
ATOM 639 C CA . GLY A 1 79 ? 36.225 -28.647 19.636 1.00 44.81 79 GLY A CA 1
ATOM 640 C C . GLY A 1 79 ? 37.502 -29.441 19.464 1.00 44.81 79 GLY A C 1
ATOM 641 O O . GLY A 1 79 ? 37.479 -30.578 18.996 1.00 44.81 79 GLY A O 1
ATOM 642 N N . LYS A 1 80 ? 38.608 -28.809 19.855 1.00 50.72 80 LYS A N 1
ATOM 643 C CA . LYS A 1 80 ? 39.846 -29.485 20.225 1.00 50.72 80 LYS A CA 1
ATOM 644 C C . LYS A 1 80 ? 39.523 -30.782 20.962 1.00 50.72 80 LYS A C 1
ATOM 646 O O . LYS A 1 80 ? 38.852 -30.737 21.991 1.00 50.72 80 LYS A O 1
ATOM 651 N N . THR A 1 81 ? 40.064 -31.893 20.485 1.00 46.88 81 THR A N 1
ATOM 652 C CA . THR A 1 81 ? 40.360 -33.045 21.335 1.00 46.88 81 THR A CA 1
ATOM 653 C C . THR A 1 81 ? 41.718 -33.610 20.924 1.00 46.88 81 THR A C 1
ATOM 655 O O . THR A 1 81 ? 41.858 -34.126 19.822 1.00 46.88 81 THR A O 1
ATOM 658 N N . TYR A 1 82 ? 42.653 -33.414 21.862 1.00 49.59 82 TYR A N 1
ATOM 659 C CA . TYR A 1 82 ? 43.982 -34.001 22.094 1.00 49.59 82 TYR A CA 1
ATOM 660 C C . TYR A 1 82 ? 45.068 -33.832 21.030 1.00 49.59 82 TYR A C 1
ATOM 662 O O . TYR A 1 82 ? 45.063 -34.556 20.016 1.00 49.59 82 TYR A O 1
#

Secondary structure (DSSP, 8-state):
------------GGGS-TTTGGGS-TT---EEE-TTS-EEEPPTT-HHHHHHHHHHHHHHHHHHHHHTTSS-----------

pLDDT: mean 71.35, std 18.24, range [43.5, 92.94]

Radius of gyration: 22.04 Å; chains: 1; bounding box: 57×69×36 Å

Organism: NCBI:txid588596

Sequence (82 aa):
MLLYPKITTEYDEADIPEYLRPFIPVDGKVYSTDLNNKRILLDVGSKEWFAELCRRRESANETNSRQVNSLGISDKKLGKTY